Protein AF-A0A7X7SQG2-F1 (afdb_monomer_lite)

pLDDT: mean 73.38, std 17.13, range [32.84, 93.38]

Foldseek 3Di:
DDLFQWDKDKDDPVPPDIAIEIEHEDDPPPDDPVSNVVSVVVCLVCVCVVVVHDLLRYHYYYDDPDPDDDDDDPPPPRDSDDD

Sequence (83 aa):
MPEYAFAIDRYGDGEGKQWAVVQEYAAPKTIDAQAARWRRREALAVVPHVLDLAPEHIFLRERRPQKGGAQYEKVAEERAFEV

Radius of gyration: 14.27 Å; chains: 1; bounding box: 38×24×39 Å

Structure (mmCIF, N/CA/C/O backbone):
data_AF-A0A7X7SQG2-F1
#
_entry.id   AF-A0A7X7SQG2-F1
#
loop_
_atom_site.group_PDB
_atom_site.id
_atom_site.type_symbol
_atom_site.label_atom_id
_atom_site.label_alt_id
_atom_site.label_comp_id
_atom_site.label_asym_id
_atom_site.label_entity_id
_atom_site.label_seq_id
_atom_site.pdbx_PDB_ins_code
_atom_site.Cartn_x
_atom_site.Cartn_y
_atom_site.Cartn_z
_atom_site.occupancy
_atom_site.B_iso_or_equiv
_atom_site.auth_seq_id
_atom_site.auth_comp_id
_atom_site.auth_asym_id
_atom_site.auth_atom_id
_atom_site.pdbx_PDB_model_num
ATOM 1 N N . MET A 1 1 ? 8.330 -10.841 -14.597 1.00 52.69 1 MET A N 1
ATOM 2 C CA . MET A 1 1 ? 8.036 -10.273 -13.263 1.00 52.69 1 MET A CA 1
ATOM 3 C C . MET A 1 1 ? 6.528 -10.085 -13.187 1.00 52.69 1 MET A C 1
ATOM 5 O O . MET A 1 1 ? 5.985 -9.717 -14.224 1.00 52.69 1 MET A O 1
ATOM 9 N N . PRO A 1 2 ? 5.859 -10.385 -12.058 1.00 61.19 2 PRO A N 1
ATOM 10 C CA . PRO A 1 2 ? 4.435 -10.086 -11.904 1.00 61.19 2 PRO A CA 1
ATOM 11 C C . PRO A 1 2 ? 4.159 -8.597 -12.137 1.00 61.19 2 PRO A C 1
ATOM 13 O O . PRO A 1 2 ? 5.020 -7.756 -11.877 1.00 61.19 2 PRO A O 1
ATOM 16 N N . GLU A 1 3 ? 2.967 -8.285 -12.642 1.00 64.88 3 GLU A N 1
ATOM 17 C CA . GLU A 1 3 ? 2.553 -6.910 -12.950 1.00 64.88 3 GLU A CA 1
ATOM 18 C C . GLU A 1 3 ? 2.479 -6.036 -11.689 1.00 64.88 3 GLU A C 1
ATOM 20 O O . GLU A 1 3 ? 2.774 -4.845 -11.750 1.00 64.88 3 GLU A O 1
ATOM 25 N N . TYR A 1 4 ? 2.215 -6.648 -10.532 1.00 68.62 4 TYR A N 1
ATOM 26 C CA . TYR A 1 4 ? 2.206 -6.005 -9.221 1.00 68.62 4 TYR A CA 1
ATOM 27 C C . TYR A 1 4 ? 3.198 -6.715 -8.301 1.00 68.62 4 TYR A C 1
ATOM 29 O O . TYR A 1 4 ? 2.962 -7.834 -7.849 1.00 68.62 4 TYR A O 1
ATOM 37 N N . ALA A 1 5 ? 4.334 -6.073 -8.034 1.00 80.00 5 ALA A N 1
ATOM 38 C CA . ALA A 1 5 ? 5.370 -6.608 -7.159 1.00 80.00 5 ALA A CA 1
ATOM 39 C C . ALA A 1 5 ? 5.288 -5.930 -5.783 1.00 80.00 5 ALA A C 1
ATOM 41 O O . ALA A 1 5 ? 6.153 -5.135 -5.422 1.00 80.00 5 ALA A O 1
ATOM 42 N N . PHE A 1 6 ? 4.229 -6.238 -5.029 1.00 83.12 6 PHE A N 1
ATOM 43 C CA . PHE A 1 6 ? 3.980 -5.679 -3.699 1.00 83.12 6 PHE A CA 1
ATOM 44 C C . PHE A 1 6 ? 3.917 -6.776 -2.633 1.00 83.12 6 PHE A C 1
ATOM 46 O O . PHE A 1 6 ? 3.356 -7.844 -2.867 1.00 83.12 6 PHE A O 1
ATOM 53 N N . ALA A 1 7 ? 4.462 -6.490 -1.454 1.00 85.94 7 ALA A N 1
ATOM 54 C CA . ALA A 1 7 ? 4.139 -7.18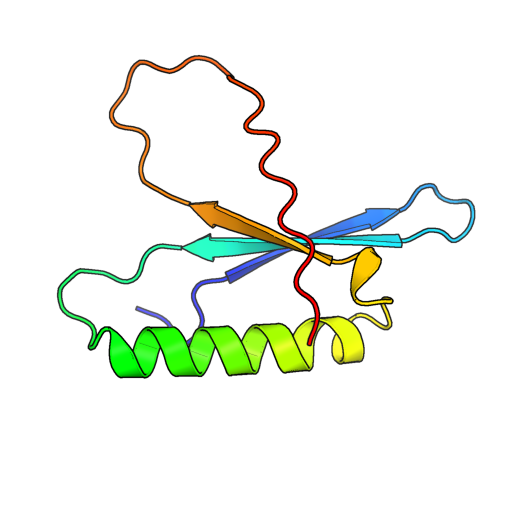0 -0.211 1.00 85.94 7 ALA A CA 1
ATOM 55 C C . ALA A 1 7 ? 3.262 -6.255 0.645 1.00 85.94 7 ALA A C 1
ATOM 57 O O . ALA A 1 7 ? 3.497 -5.048 0.669 1.00 85.94 7 ALA A O 1
ATOM 58 N N . ILE A 1 8 ? 2.241 -6.799 1.304 1.00 88.12 8 ILE A N 1
ATOM 59 C CA . ILE A 1 8 ? 1.315 -6.029 2.141 1.00 88.12 8 ILE A CA 1
ATOM 60 C C . ILE A 1 8 ? 1.225 -6.725 3.496 1.00 88.12 8 ILE A C 1
ATOM 62 O O . ILE A 1 8 ? 0.672 -7.819 3.591 1.00 88.12 8 ILE A O 1
ATOM 66 N N . ASP A 1 9 ? 1.759 -6.085 4.529 1.00 90.19 9 ASP A N 1
ATOM 67 C CA . ASP A 1 9 ? 1.731 -6.578 5.904 1.00 90.19 9 ASP A CA 1
ATOM 68 C C . ASP A 1 9 ? 0.680 -5.799 6.699 1.00 90.19 9 ASP A C 1
ATOM 70 O O . ASP A 1 9 ? 0.749 -4.573 6.772 1.00 90.19 9 ASP A O 1
ATOM 74 N N . ARG A 1 10 ? -0.297 -6.487 7.300 1.00 90.19 10 ARG A N 1
ATOM 75 C CA . ARG A 1 10 ? -1.345 -5.867 8.128 1.00 90.19 10 ARG A CA 1
ATOM 76 C C . ARG A 1 10 ? -1.026 -6.060 9.606 1.00 90.19 10 ARG A C 1
ATOM 78 O O . ARG A 1 10 ? -0.732 -7.171 10.041 1.00 90.19 10 ARG A O 1
ATOM 85 N N . TYR A 1 11 ? -1.138 -4.987 10.373 1.00 91.31 11 TYR A N 1
ATOM 86 C CA . TYR A 1 11 ? -0.901 -4.958 11.811 1.00 91.31 11 TYR A CA 1
ATOM 87 C C . TYR A 1 11 ? -2.154 -4.466 12.525 1.00 91.31 11 TYR A C 1
ATOM 89 O O . TYR A 1 11 ? -2.889 -3.634 11.997 1.00 91.31 11 TYR A O 1
ATOM 97 N N . GLY A 1 12 ? -2.384 -4.956 13.737 1.00 91.75 12 GLY A N 1
ATOM 98 C CA . GLY A 1 12 ? -3.438 -4.456 14.607 1.00 91.75 12 GLY A CA 1
ATOM 99 C C . GLY A 1 12 ? -2.989 -4.470 16.058 1.00 91.75 12 GLY A C 1
ATOM 100 O O . GLY A 1 12 ? -2.124 -5.262 16.428 1.00 91.75 12 GLY A O 1
ATOM 101 N N . ASP A 1 13 ? -3.573 -3.589 16.862 1.00 90.38 13 ASP A N 1
ATOM 102 C CA . ASP A 1 13 ? -3.308 -3.513 18.305 1.00 90.38 13 ASP A CA 1
ATOM 103 C C . ASP A 1 13 ? -4.212 -4.439 19.135 1.00 90.38 13 ASP A C 1
ATOM 105 O O . ASP A 1 13 ? -3.980 -4.624 20.324 1.00 90.38 13 ASP A O 1
ATOM 109 N N . GLY A 1 14 ? -5.222 -5.052 18.506 1.00 85.62 14 GLY A N 1
ATOM 110 C CA . GLY A 1 14 ? -6.229 -5.879 19.178 1.00 85.62 14 GLY A CA 1
ATOM 111 C C . GLY A 1 14 ? -7.374 -5.079 19.811 1.00 85.62 14 GLY A C 1
ATOM 112 O O . GLY A 1 14 ? -8.352 -5.678 20.246 1.00 85.62 14 GLY A O 1
ATOM 113 N N . GLU A 1 15 ? -7.297 -3.746 19.793 1.00 86.25 15 GLU A N 1
ATOM 114 C CA . GLU A 1 15 ? -8.295 -2.810 20.333 1.00 86.25 15 GLU A CA 1
ATOM 115 C C . GLU A 1 15 ? -9.087 -2.097 19.222 1.00 86.25 15 GLU A C 1
ATOM 117 O O . GLU A 1 15 ? -9.920 -1.230 19.481 1.00 86.25 15 GLU A O 1
ATOM 122 N N . GLY A 1 16 ? -8.853 -2.493 17.968 1.00 83.31 16 GLY A N 1
ATOM 123 C CA . GLY A 1 16 ? -9.590 -2.035 16.793 1.00 83.31 16 GLY A CA 1
ATOM 124 C C . GLY A 1 16 ? -8.799 -1.103 15.883 1.00 83.31 16 GLY A C 1
ATOM 125 O O . GLY A 1 16 ? -9.278 -0.799 14.791 1.00 83.31 16 GLY A O 1
ATOM 126 N N . LYS A 1 17 ? -7.578 -0.692 16.255 1.00 88.12 17 LYS A N 1
ATOM 127 C CA . LYS A 1 17 ? -6.711 0.034 15.323 1.00 88.12 17 LYS A CA 1
ATOM 128 C C . LYS A 1 17 ? -5.956 -0.945 14.449 1.00 88.12 17 LYS A C 1
ATOM 130 O O . LYS A 1 17 ? -5.547 -2.035 14.861 1.00 88.12 17 LYS A O 1
ATOM 135 N N . GLN A 1 18 ? -5.821 -0.549 13.198 1.00 92.19 18 GLN A N 1
ATOM 136 C CA . GLN A 1 18 ? -5.311 -1.381 12.132 1.00 92.19 18 GLN A CA 1
ATOM 137 C C . GLN A 1 18 ? -4.443 -0.507 11.234 1.00 92.19 18 GLN A C 1
ATOM 139 O O . GLN A 1 18 ? -4.812 0.626 10.928 1.00 92.19 18 GLN A O 1
ATOM 144 N N . TRP A 1 19 ? -3.316 -1.055 10.802 1.00 93.38 19 TRP A N 1
ATOM 145 C CA . TRP A 1 19 ? -2.381 -0.414 9.887 1.00 93.38 19 TRP A CA 1
ATOM 146 C C . TRP A 1 19 ? -1.945 -1.414 8.833 1.00 93.38 19 TRP A C 1
ATOM 148 O O . TRP A 1 19 ? -1.973 -2.625 9.068 1.00 93.38 19 TRP A O 1
ATOM 158 N N . ALA A 1 20 ? -1.490 -0.920 7.690 1.00 92.19 20 ALA A N 1
ATOM 159 C CA . ALA A 1 20 ? -0.839 -1.771 6.711 1.00 92.19 20 ALA A CA 1
ATOM 160 C C . ALA A 1 20 ? 0.453 -1.148 6.203 1.00 92.19 20 ALA A C 1
ATOM 162 O O . ALA A 1 20 ? 0.532 0.050 5.944 1.00 92.19 20 ALA A O 1
ATOM 163 N N . VAL A 1 21 ? 1.470 -1.985 6.045 1.00 90.06 21 VAL A N 1
ATOM 164 C CA . VAL A 1 21 ? 2.721 -1.632 5.390 1.00 90.06 21 VAL A CA 1
ATOM 165 C C . VAL A 1 21 ? 2.690 -2.226 3.992 1.00 90.06 21 VAL A C 1
ATOM 167 O O . VAL A 1 21 ? 2.689 -3.441 3.821 1.00 90.06 21 VAL A O 1
ATOM 170 N N . VAL A 1 22 ? 2.674 -1.359 2.988 1.00 89.19 22 VAL A N 1
ATOM 171 C CA . VAL A 1 22 ? 2.759 -1.726 1.577 1.00 89.19 22 VAL A CA 1
ATOM 172 C C . VAL A 1 22 ? 4.206 -1.569 1.145 1.00 89.19 22 VAL A C 1
ATOM 174 O O . VAL A 1 22 ? 4.822 -0.520 1.332 1.00 89.19 22 VAL A O 1
ATOM 177 N N . GLN A 1 23 ? 4.777 -2.618 0.575 1.00 85.12 23 GLN A N 1
ATOM 178 C CA . GLN A 1 23 ? 6.183 -2.664 0.230 1.00 85.12 23 GLN A CA 1
ATOM 179 C C . GLN A 1 23 ? 6.362 -3.045 -1.231 1.00 85.12 23 GLN A C 1
ATOM 181 O O . GLN A 1 23 ? 6.058 -4.165 -1.630 1.00 85.12 23 GLN A O 1
ATOM 186 N N . GLU A 1 24 ? 6.860 -2.108 -2.030 1.00 79.81 24 GLU A N 1
ATOM 187 C CA . GLU A 1 24 ? 7.091 -2.322 -3.457 1.00 79.81 24 GLU A CA 1
ATOM 188 C C . GLU A 1 24 ? 8.490 -2.896 -3.693 1.00 79.81 24 GLU A C 1
ATOM 190 O O . GLU A 1 24 ? 9.494 -2.382 -3.182 1.00 79.81 24 GLU A O 1
ATOM 195 N N . TYR A 1 25 ? 8.568 -3.953 -4.496 1.00 72.25 25 TYR A N 1
ATOM 196 C CA . TYR A 1 25 ? 9.824 -4.446 -5.040 1.00 72.25 25 TYR A CA 1
ATOM 197 C C . TYR A 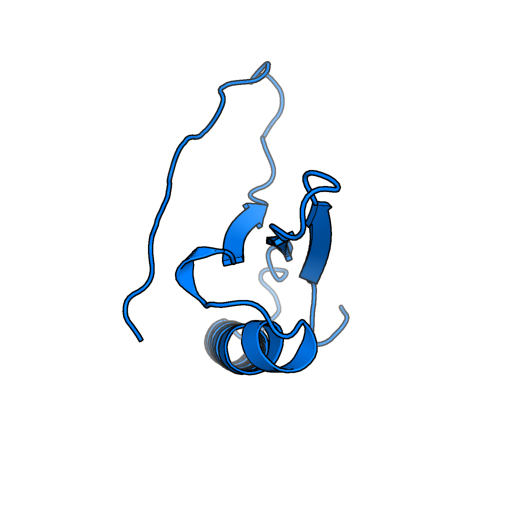1 25 ? 10.215 -3.620 -6.262 1.00 72.25 25 TYR A C 1
ATOM 199 O O . TYR A 1 25 ? 9.411 -3.403 -7.167 1.00 72.25 25 TYR A O 1
ATOM 207 N N . ALA A 1 26 ? 11.482 -3.209 -6.322 1.00 65.38 26 ALA A N 1
ATOM 208 C CA . ALA A 1 26 ? 12.001 -2.492 -7.478 1.00 65.38 26 ALA A CA 1
ATOM 209 C C . ALA A 1 26 ? 11.811 -3.315 -8.763 1.00 65.38 26 ALA A C 1
ATOM 211 O O . ALA A 1 26 ? 12.322 -4.435 -8.882 1.00 65.38 26 ALA A O 1
ATOM 212 N N . ALA A 1 27 ? 11.106 -2.738 -9.739 1.00 64.50 27 ALA A N 1
ATOM 213 C CA . ALA A 1 27 ? 11.012 -3.318 -11.070 1.00 64.50 27 ALA A CA 1
ATOM 214 C C . ALA A 1 27 ? 12.427 -3.462 -11.678 1.00 64.50 27 ALA A C 1
ATOM 216 O O . ALA A 1 27 ? 13.300 -2.622 -11.427 1.00 64.50 27 ALA A O 1
ATOM 217 N N . PRO A 1 28 ? 12.710 -4.505 -12.480 1.00 63.62 28 PRO A N 1
ATOM 218 C CA . PRO A 1 28 ? 13.990 -4.671 -13.131 1.00 63.62 28 PRO A CA 1
ATOM 219 C C . PRO A 1 28 ? 14.142 -3.542 -14.147 1.00 63.62 28 PRO A C 1
ATOM 221 O O . PRO A 1 28 ? 13.161 -3.049 -14.702 1.00 63.62 28 PRO A O 1
ATOM 224 N N . LYS A 1 29 ? 15.387 -3.189 -14.466 1.00 64.06 29 LYS A N 1
ATOM 225 C CA . LYS A 1 29 ? 15.706 -2.121 -15.431 1.00 64.06 29 LYS A CA 1
ATOM 226 C C . LYS A 1 29 ? 15.127 -2.346 -16.838 1.00 64.06 29 LYS A C 1
ATOM 228 O O . LYS A 1 29 ? 15.184 -1.445 -17.662 1.00 64.06 29 LYS A O 1
ATOM 233 N N . THR A 1 30 ? 14.624 -3.547 -17.117 1.00 65.06 30 THR A N 1
ATOM 234 C CA . THR A 1 30 ? 14.006 -3.954 -18.382 1.00 65.06 30 THR A CA 1
ATOM 235 C C . THR A 1 30 ? 12.513 -3.622 -18.481 1.00 65.06 30 THR A C 1
ATOM 237 O O . THR A 1 30 ? 11.947 -3.770 -19.559 1.00 65.06 30 THR A O 1
ATOM 240 N N . ILE A 1 31 ? 11.861 -3.198 -17.392 1.00 67.44 31 ILE A N 1
ATOM 241 C CA . ILE A 1 31 ? 10.455 -2.769 -17.402 1.00 67.44 31 ILE A CA 1
ATOM 242 C C . ILE A 1 31 ? 10.390 -1.262 -17.661 1.00 67.44 31 ILE A C 1
ATOM 244 O O . ILE A 1 31 ? 11.143 -0.495 -17.061 1.00 67.44 31 ILE A O 1
ATOM 248 N N . ASP A 1 32 ? 9.455 -0.839 -18.515 1.00 73.44 32 ASP A N 1
ATOM 249 C CA . ASP A 1 32 ? 9.163 0.579 -18.718 1.00 73.44 32 ASP A CA 1
ATOM 250 C C . ASP A 1 32 ? 8.797 1.251 -17.384 1.00 73.44 32 ASP A C 1
ATOM 252 O O . ASP A 1 32 ? 7.830 0.891 -16.702 1.00 73.44 32 ASP A O 1
ATOM 256 N N . ALA A 1 33 ? 9.591 2.256 -17.022 1.00 70.38 33 ALA A N 1
ATOM 257 C CA . ALA A 1 33 ? 9.431 3.002 -15.788 1.00 70.38 33 ALA A CA 1
ATOM 258 C C . ALA A 1 33 ? 8.084 3.739 -15.732 1.00 70.38 33 ALA A C 1
ATOM 260 O O . ALA A 1 33 ? 7.562 3.958 -14.639 1.00 70.38 33 ALA A O 1
ATOM 261 N N . GLN A 1 34 ? 7.508 4.128 -16.875 1.00 76.94 34 GLN A N 1
ATOM 262 C CA . GLN A 1 34 ? 6.203 4.786 -16.905 1.00 76.94 34 GLN A CA 1
ATOM 263 C C . GLN A 1 34 ? 5.078 3.810 -16.563 1.00 76.94 34 GLN A C 1
ATOM 265 O O . GLN A 1 34 ? 4.267 4.116 -15.686 1.00 76.94 34 GLN A O 1
ATOM 270 N N . ALA A 1 35 ? 5.074 2.623 -17.170 1.00 76.00 35 ALA A N 1
ATOM 271 C CA . ALA A 1 35 ? 4.138 1.562 -16.819 1.00 76.00 35 ALA A CA 1
ATOM 272 C C . ALA A 1 35 ? 4.263 1.128 -15.344 1.00 76.00 35 ALA A C 1
ATOM 274 O O . ALA A 1 35 ? 3.253 0.949 -14.667 1.00 76.00 35 ALA A O 1
ATOM 275 N N . ALA A 1 36 ? 5.486 1.015 -14.809 1.00 74.81 36 ALA A N 1
ATOM 276 C CA . ALA A 1 36 ? 5.703 0.694 -13.394 1.00 74.81 36 ALA A CA 1
ATOM 277 C C . ALA A 1 36 ? 5.102 1.755 -12.453 1.00 74.81 36 ALA A C 1
ATOM 279 O O . ALA A 1 36 ? 4.371 1.415 -11.524 1.00 74.81 36 ALA A O 1
ATOM 280 N N . ARG A 1 37 ? 5.327 3.046 -12.740 1.00 77.31 37 ARG A N 1
ATOM 281 C CA . ARG A 1 37 ? 4.731 4.148 -11.965 1.00 77.31 37 ARG A CA 1
ATOM 282 C C . ARG A 1 37 ? 3.204 4.133 -12.006 1.00 77.31 37 ARG A C 1
ATOM 284 O O . ARG A 1 37 ? 2.577 4.403 -10.986 1.00 77.31 37 ARG A O 1
ATOM 291 N N . TRP A 1 38 ? 2.613 3.833 -13.162 1.00 81.31 38 TRP A N 1
ATOM 292 C CA . TRP A 1 38 ? 1.159 3.740 -13.307 1.00 81.31 38 TRP A CA 1
ATOM 293 C C . TRP A 1 38 ? 0.569 2.635 -12.432 1.00 81.31 38 TRP A C 1
ATOM 295 O O . TRP A 1 38 ? -0.302 2.921 -11.613 1.00 81.31 38 TRP A O 1
ATOM 305 N N . ARG A 1 39 ? 1.111 1.415 -12.519 1.00 80.75 39 ARG A N 1
ATOM 306 C CA . ARG A 1 39 ? 0.659 0.282 -11.693 1.00 80.75 39 ARG A CA 1
ATOM 307 C C . ARG A 1 39 ? 0.809 0.553 -10.200 1.00 80.75 39 ARG A C 1
ATOM 309 O O . ARG A 1 39 ? -0.060 0.188 -9.418 1.00 80.75 39 ARG A O 1
ATOM 316 N N . ARG A 1 40 ? 1.881 1.244 -9.797 1.00 81.38 40 ARG A N 1
ATOM 317 C CA . ARG A 1 40 ? 2.071 1.677 -8.408 1.00 81.38 40 ARG A CA 1
ATOM 318 C C . ARG A 1 40 ? 0.967 2.617 -7.943 1.00 81.38 40 ARG A C 1
ATOM 320 O O . ARG A 1 40 ? 0.430 2.419 -6.859 1.00 81.38 40 ARG A O 1
ATOM 327 N N . ARG A 1 41 ? 0.623 3.638 -8.735 1.00 83.62 41 ARG A N 1
ATOM 328 C CA . ARG A 1 41 ? -0.457 4.576 -8.375 1.00 83.62 41 ARG A CA 1
ATOM 329 C C . ARG A 1 41 ? -1.800 3.865 -8.272 1.00 83.62 41 ARG A C 1
ATOM 331 O O . ARG A 1 41 ? -2.537 4.125 -7.332 1.00 83.62 41 ARG A O 1
ATOM 338 N N . GLU A 1 42 ? -2.084 2.960 -9.198 1.00 86.19 42 GLU A N 1
ATOM 339 C CA . GLU A 1 42 ? -3.310 2.164 -9.181 1.00 86.19 42 GLU A CA 1
ATOM 340 C C . GLU A 1 42 ? -3.396 1.279 -7.930 1.00 86.19 42 GLU A C 1
ATOM 342 O O . GLU A 1 42 ? -4.388 1.331 -7.209 1.00 86.19 42 GLU A O 1
ATOM 347 N N . ALA A 1 43 ? -2.327 0.544 -7.606 1.00 83.81 43 ALA A N 1
ATOM 348 C CA . ALA A 1 43 ? -2.277 -0.275 -6.398 1.00 83.81 43 ALA A CA 1
ATOM 349 C C . ALA A 1 43 ? -2.488 0.570 -5.130 1.00 83.81 43 ALA A C 1
ATOM 351 O O . ALA A 1 43 ? -3.291 0.211 -4.273 1.00 83.81 43 ALA A O 1
ATOM 352 N N . LEU A 1 44 ? -1.824 1.725 -5.027 1.00 83.12 44 LEU A N 1
ATOM 353 C CA . LEU A 1 44 ? -1.965 2.620 -3.873 1.00 83.12 44 LEU A CA 1
ATOM 354 C C . LEU A 1 44 ? -3.352 3.261 -3.760 1.00 83.12 44 LEU A C 1
ATOM 356 O O . LEU A 1 44 ? -3.780 3.547 -2.647 1.00 83.12 44 LEU A O 1
ATOM 360 N N . ALA A 1 45 ? -4.061 3.460 -4.871 1.00 87.25 45 ALA A N 1
ATOM 361 C CA . ALA A 1 45 ? -5.434 3.959 -4.847 1.00 87.25 45 ALA A CA 1
ATOM 362 C C . ALA A 1 45 ? -6.431 2.898 -4.348 1.00 87.25 45 ALA A C 1
ATOM 364 O O . ALA A 1 45 ? -7.432 3.230 -3.721 1.00 87.25 45 ALA A O 1
ATOM 365 N N . VAL A 1 46 ? -6.158 1.618 -4.614 1.00 89.75 46 VAL A N 1
ATOM 366 C CA . VAL A 1 46 ? -7.075 0.510 -4.307 1.00 89.75 46 VAL A CA 1
ATOM 367 C C . VAL A 1 46 ? -6.850 -0.067 -2.908 1.00 89.75 46 VAL A C 1
ATOM 369 O O . VAL A 1 46 ? -7.808 -0.454 -2.241 1.00 89.75 46 VAL A O 1
ATOM 372 N N . VAL A 1 47 ? -5.602 -0.121 -2.436 1.00 88.38 47 VAL A N 1
ATOM 373 C CA . VAL A 1 47 ? -5.250 -0.770 -1.162 1.00 88.38 47 VAL A CA 1
ATOM 374 C C . VAL A 1 47 ? -6.021 -0.228 0.055 1.00 88.38 47 VAL A C 1
ATOM 376 O O . VAL A 1 47 ? -6.545 -1.062 0.795 1.00 88.38 47 VAL A O 1
ATOM 379 N N . PRO A 1 48 ? -6.158 1.096 0.281 1.00 89.31 48 PRO A N 1
ATOM 380 C CA . PRO A 1 48 ? -6.917 1.610 1.425 1.00 89.31 48 PRO A CA 1
ATOM 381 C C . PRO A 1 48 ? -8.372 1.128 1.411 1.00 89.31 48 PRO A C 1
ATOM 383 O O . PRO A 1 48 ? -8.904 0.712 2.436 1.00 89.31 48 PRO A O 1
ATOM 386 N N . HIS A 1 49 ? -8.986 1.101 0.224 1.00 89.81 49 HIS A N 1
ATOM 387 C CA . HIS A 1 49 ? -10.370 0.674 0.049 1.00 89.81 49 HIS A CA 1
ATOM 388 C C . HIS A 1 49 ? -10.552 -0.830 0.283 1.00 89.81 49 HIS A C 1
ATOM 390 O O . HIS A 1 49 ? -11.484 -1.241 0.964 1.00 89.81 49 HIS A O 1
ATOM 396 N N . VAL A 1 50 ? -9.645 -1.660 -0.240 1.00 91.88 50 VAL A N 1
ATOM 397 C CA . VAL A 1 50 ? -9.714 -3.124 -0.075 1.00 91.88 50 VAL A CA 1
ATOM 398 C C . VAL A 1 50 ? -9.439 -3.551 1.366 1.00 91.88 50 VAL A C 1
ATOM 400 O O . VAL A 1 50 ? -10.014 -4.530 1.838 1.00 91.88 50 VAL A O 1
ATOM 403 N N . LEU A 1 51 ? -8.551 -2.843 2.066 1.00 88.31 51 LEU A N 1
ATOM 404 C CA . LEU A 1 51 ? -8.218 -3.149 3.457 1.00 88.31 51 LEU A CA 1
ATOM 405 C C . LEU A 1 51 ? -9.181 -2.519 4.470 1.00 88.31 51 LEU A C 1
ATOM 407 O O . LEU A 1 51 ? -9.094 -2.874 5.648 1.00 88.31 51 LEU A O 1
ATOM 411 N N . ASP A 1 52 ? -10.078 -1.641 4.011 1.00 90.81 52 ASP A N 1
ATOM 412 C CA . ASP A 1 52 ? -10.955 -0.807 4.839 1.00 90.81 52 ASP A CA 1
ATOM 413 C C . ASP A 1 52 ? -10.154 -0.026 5.895 1.00 90.81 52 ASP A C 1
ATOM 415 O O . ASP A 1 52 ? -10.437 -0.041 7.093 1.00 90.81 52 ASP A O 1
ATOM 419 N N . LEU A 1 53 ? -9.063 0.597 5.439 1.00 88.88 53 LEU A N 1
ATOM 420 C CA . LEU A 1 53 ? -8.166 1.392 6.269 1.00 88.88 53 LEU A CA 1
ATOM 421 C C . LEU A 1 53 ? -8.145 2.832 5.786 1.00 88.88 53 LEU A C 1
ATOM 423 O O . LEU A 1 53 ? -8.080 3.107 4.586 1.00 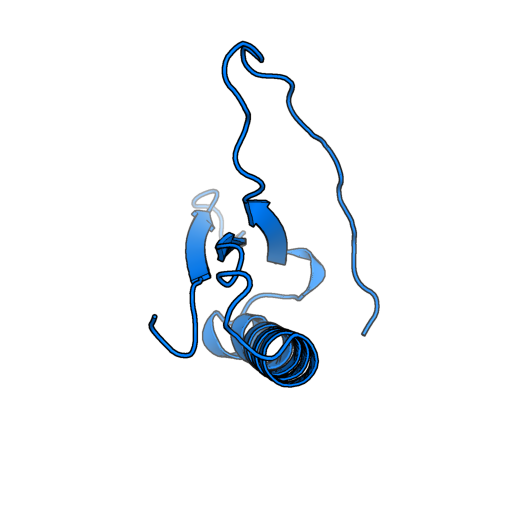88.88 53 LEU A O 1
ATOM 427 N N . ALA A 1 54 ? -8.129 3.749 6.749 1.00 88.25 54 ALA A N 1
ATOM 428 C CA . ALA A 1 54 ? -7.893 5.151 6.472 1.00 88.25 54 ALA A CA 1
ATOM 429 C C . ALA A 1 54 ? -6.497 5.320 5.825 1.00 88.25 54 ALA A C 1
ATOM 431 O O . ALA A 1 54 ? -5.558 4.623 6.236 1.00 88.25 54 ALA A O 1
ATOM 432 N N . PRO A 1 55 ? -6.326 6.195 4.815 1.00 85.38 55 PRO A N 1
ATOM 433 C CA . PRO A 1 55 ? -5.046 6.380 4.126 1.00 85.38 55 PRO A CA 1
ATOM 434 C C . PRO A 1 55 ? -3.883 6.704 5.069 1.00 85.38 55 PRO A C 1
ATOM 436 O O . PRO A 1 55 ? -2.754 6.288 4.822 1.00 85.38 55 PRO A O 1
ATOM 439 N N . GLU A 1 56 ? -4.164 7.371 6.190 1.00 89.25 56 GLU A N 1
ATOM 440 C CA . GLU A 1 56 ? -3.181 7.741 7.212 1.00 89.25 56 GLU A CA 1
ATOM 441 C C . GLU A 1 56 ? -2.621 6.518 7.958 1.00 89.25 56 GLU A C 1
ATOM 443 O O . GLU A 1 56 ? -1.591 6.604 8.624 1.00 89.25 56 GLU A O 1
ATOM 448 N N . HIS A 1 57 ? -3.282 5.362 7.851 1.00 91.06 57 HIS A N 1
ATOM 449 C CA . HIS A 1 57 ? -2.843 4.093 8.432 1.00 91.06 57 HIS A CA 1
ATOM 450 C C . HIS A 1 57 ? -2.130 3.177 7.423 1.00 91.06 57 HIS A C 1
ATO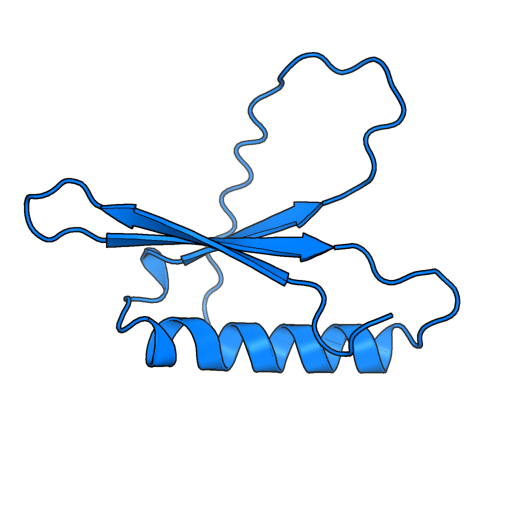M 452 O O . HIS A 1 57 ? -1.797 2.031 7.750 1.00 91.06 57 HIS A O 1
ATOM 458 N N . ILE A 1 58 ? -1.888 3.662 6.201 1.00 89.56 58 ILE A N 1
ATOM 459 C CA . ILE A 1 58 ? -1.153 2.946 5.160 1.00 89.56 58 ILE A CA 1
ATOM 460 C C . ILE A 1 58 ? 0.259 3.522 5.039 1.00 89.56 58 ILE A C 1
ATOM 462 O O . ILE A 1 58 ? 0.458 4.672 4.659 1.00 89.56 58 ILE A O 1
ATOM 466 N N . PHE A 1 59 ? 1.265 2.689 5.290 1.00 88.19 59 PHE A N 1
ATOM 467 C CA . PHE A 1 59 ? 2.672 3.065 5.189 1.00 88.19 59 PHE A CA 1
ATOM 468 C C . PHE A 1 59 ? 3.311 2.436 3.958 1.00 88.19 59 PHE A C 1
ATOM 470 O O . PHE A 1 59 ? 3.330 1.215 3.815 1.00 88.19 59 PHE A O 1
ATOM 477 N N . LEU A 1 60 ? 3.896 3.253 3.084 1.00 83.94 60 LEU A N 1
ATOM 478 C CA . LEU A 1 60 ? 4.566 2.776 1.878 1.00 83.94 60 LEU A CA 1
ATOM 479 C C . LEU A 1 60 ? 6.084 2.728 2.053 1.00 83.94 60 LEU A C 1
ATOM 481 O O . LEU A 1 60 ? 6.709 3.695 2.483 1.00 83.94 60 LEU A O 1
ATOM 485 N N . ARG A 1 61 ? 6.699 1.621 1.635 1.00 82.75 61 ARG A N 1
ATOM 486 C CA . ARG A 1 61 ? 8.156 1.470 1.571 1.00 82.75 61 ARG A CA 1
ATOM 487 C C . ARG A 1 61 ? 8.600 0.929 0.221 1.00 82.75 61 ARG A C 1
ATOM 489 O O . ARG A 1 61 ? 8.098 -0.078 -0.261 1.00 82.75 61 ARG A O 1
ATOM 496 N N . GLU A 1 62 ? 9.618 1.550 -0.356 1.00 73.88 62 GLU A N 1
ATOM 497 C CA . GLU A 1 62 ? 10.315 0.995 -1.516 1.00 73.88 62 GLU A CA 1
ATOM 498 C C . GLU A 1 62 ? 11.481 0.128 -1.041 1.00 73.88 62 GLU A C 1
ATOM 500 O O . GLU A 1 62 ? 12.388 0.609 -0.354 1.00 73.88 62 GLU A O 1
ATOM 505 N N . ARG A 1 63 ? 11.508 -1.153 -1.427 1.00 65.88 63 ARG A N 1
ATOM 506 C CA . ARG A 1 63 ? 12.691 -1.989 -1.198 1.00 65.88 63 ARG A CA 1
ATOM 507 C C . ARG A 1 63 ? 13.755 -1.654 -2.227 1.00 65.88 63 ARG A C 1
ATOM 509 O O . ARG A 1 63 ? 13.746 -2.153 -3.352 1.00 65.88 63 ARG A O 1
ATOM 516 N N . ARG A 1 64 ? 14.726 -0.846 -1.812 1.00 63.00 64 ARG A N 1
ATOM 517 C CA . ARG A 1 64 ? 15.995 -0.711 -2.529 1.00 63.00 64 ARG A CA 1
ATOM 518 C C . ARG A 1 64 ? 16.937 -1.822 -2.065 1.00 63.00 64 ARG A C 1
ATOM 520 O O . ARG A 1 64 ? 17.039 -2.040 -0.858 1.00 63.00 64 ARG A O 1
ATOM 527 N N . PRO A 1 65 ? 17.618 -2.537 -2.976 1.00 57.00 65 PRO A N 1
ATOM 528 C CA . PRO A 1 65 ? 18.598 -3.534 -2.575 1.00 57.00 65 PRO A CA 1
ATOM 529 C C . PRO A 1 65 ? 19.698 -2.849 -1.758 1.00 57.00 65 PRO A C 1
ATOM 531 O O . PRO A 1 65 ? 20.462 -2.039 -2.285 1.00 57.00 65 PRO A O 1
ATOM 534 N N . GLN A 1 66 ? 19.758 -3.162 -0.464 1.00 57.00 66 GLN A N 1
ATOM 535 C CA . GLN A 1 66 ? 20.871 -2.767 0.387 1.00 57.00 66 GLN A CA 1
ATOM 536 C C . GLN A 1 66 ? 22.095 -3.556 -0.083 1.00 57.00 66 GLN A C 1
ATOM 538 O O . GLN A 1 66 ? 22.196 -4.764 0.129 1.00 57.00 66 GLN A O 1
ATOM 543 N N . LYS A 1 67 ? 23.012 -2.885 -0.789 1.00 52.22 67 LYS A N 1
ATOM 544 C CA . LYS A 1 67 ? 24.359 -3.420 -1.012 1.00 52.22 67 LYS A CA 1
ATOM 545 C C . LYS A 1 67 ? 24.980 -3.622 0.374 1.00 52.22 67 LYS A C 1
ATOM 547 O O . LYS A 1 67 ? 24.911 -2.716 1.198 1.00 52.22 67 LYS A O 1
ATOM 552 N N . GLY A 1 68 ? 25.456 -4.837 0.639 1.00 53.78 68 GLY A N 1
ATOM 553 C CA . GLY A 1 68 ? 25.720 -5.344 1.986 1.00 53.78 68 GLY A CA 1
ATOM 554 C C . GLY A 1 68 ? 26.529 -4.404 2.883 1.00 53.78 68 GLY A C 1
ATOM 555 O O . GLY A 1 68 ? 27.482 -3.774 2.433 1.00 53.78 68 GLY A O 1
ATOM 556 N N . GLY A 1 69 ? 26.137 -4.349 4.159 1.00 50.62 69 GLY A N 1
ATOM 557 C CA . GLY A 1 69 ? 26.898 -3.696 5.228 1.00 50.62 69 GLY A CA 1
ATOM 558 C C . GLY A 1 69 ? 26.093 -2.801 6.174 1.00 50.62 69 GLY A C 1
ATOM 559 O O . GLY A 1 69 ? 26.596 -2.473 7.241 1.00 50.62 69 GLY A O 1
ATOM 560 N N . ALA A 1 70 ? 24.856 -2.423 5.844 1.00 50.50 70 ALA A N 1
ATOM 561 C CA . ALA A 1 70 ? 24.053 -1.558 6.710 1.00 50.50 70 ALA A CA 1
ATOM 562 C C . ALA A 1 70 ? 23.210 -2.387 7.693 1.00 50.50 70 ALA A C 1
ATOM 564 O O . ALA A 1 70 ? 22.113 -2.847 7.378 1.00 50.50 70 ALA A O 1
ATOM 565 N N . GLN A 1 71 ? 23.750 -2.602 8.891 1.00 47.16 71 GLN A N 1
ATOM 566 C CA . GLN A 1 71 ? 22.990 -3.083 10.040 1.00 47.16 71 GLN A CA 1
ATOM 567 C C . GLN A 1 71 ? 21.908 -2.052 10.403 1.00 47.16 71 GLN A C 1
ATOM 569 O O . GLN A 1 71 ? 22.206 -0.866 10.463 1.00 47.16 71 GLN A O 1
ATOM 574 N N . TYR A 1 72 ? 20.673 -2.533 10.609 1.00 47.09 72 TYR A N 1
ATOM 575 C CA . TYR A 1 72 ? 19.439 -1.807 10.959 1.00 47.09 72 TYR A CA 1
ATOM 576 C C . TYR A 1 72 ? 19.597 -0.316 11.303 1.00 47.09 72 TYR A C 1
ATOM 578 O O . TYR A 1 72 ? 19.560 0.073 12.469 1.00 47.09 72 TYR A O 1
ATOM 586 N N . GLU A 1 73 ? 19.623 0.537 10.282 1.00 45.19 73 GLU A N 1
ATOM 587 C CA . GLU A 1 73 ? 19.112 1.891 10.450 1.00 45.19 73 GLU A CA 1
ATOM 588 C C . GLU A 1 73 ? 17.601 1.838 10.230 1.00 45.19 73 GLU A C 1
ATOM 590 O O . GLU A 1 73 ? 17.110 1.486 9.151 1.00 45.19 73 GLU A O 1
ATOM 595 N N . LYS A 1 74 ? 16.835 2.142 11.285 1.00 48.31 74 LYS A N 1
ATOM 596 C CA . LYS A 1 74 ? 15.408 2.447 11.161 1.00 48.31 74 LYS A CA 1
ATOM 597 C C . LYS A 1 74 ? 15.288 3.681 10.267 1.00 48.31 74 LYS A C 1
ATOM 599 O O . LYS A 1 74 ? 15.341 4.806 10.747 1.00 48.31 74 LYS A O 1
ATOM 604 N N 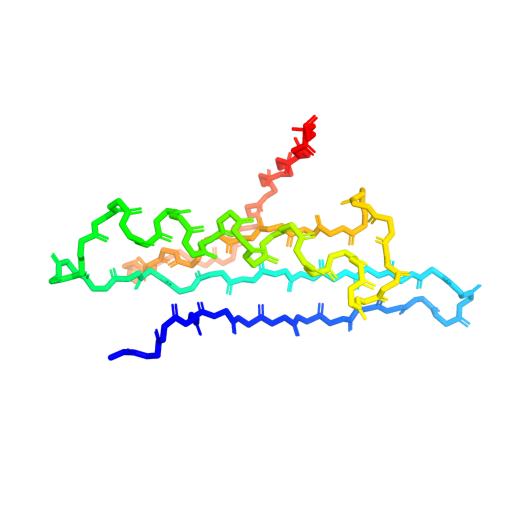. VAL A 1 75 ? 15.103 3.462 8.968 1.00 46.97 75 VAL A N 1
ATOM 605 C CA . VAL A 1 75 ? 14.703 4.518 8.039 1.00 46.97 75 VAL A CA 1
ATOM 606 C C . VAL A 1 75 ? 13.250 4.862 8.362 1.00 46.97 75 VAL A C 1
ATOM 608 O O . VAL A 1 75 ? 12.310 4.194 7.913 1.00 46.97 75 VAL A O 1
ATOM 611 N N . ALA A 1 76 ? 13.097 5.846 9.245 1.00 42.12 76 ALA A N 1
ATOM 612 C CA . ALA A 1 76 ? 11.887 6.620 9.449 1.00 42.12 76 ALA A CA 1
ATOM 613 C C . ALA A 1 76 ? 11.825 7.662 8.328 1.00 42.12 76 ALA A C 1
ATOM 615 O O . ALA A 1 76 ? 12.207 8.811 8.507 1.00 42.12 76 ALA A O 1
ATOM 616 N N . GLU A 1 77 ? 11.412 7.236 7.137 1.00 43.09 77 GLU A N 1
ATOM 617 C CA . GLU A 1 77 ? 10.927 8.179 6.132 1.00 43.09 77 GLU A CA 1
ATOM 618 C C . GLU A 1 77 ? 9.420 7.960 6.027 1.00 43.09 77 GLU A C 1
ATOM 620 O O . GLU A 1 77 ? 8.912 7.202 5.203 1.00 43.09 77 GLU A O 1
ATOM 625 N N . GLU A 1 78 ? 8.724 8.555 6.990 1.00 45.28 78 GLU A N 1
ATOM 626 C CA . GLU A 1 78 ? 7.275 8.653 7.046 1.00 45.28 78 GLU A CA 1
ATOM 627 C C . GLU A 1 78 ? 6.858 9.690 6.000 1.00 45.28 78 GLU A C 1
ATOM 629 O O . GLU A 1 78 ? 6.806 10.891 6.253 1.00 45.28 78 GLU A O 1
ATOM 634 N N . ARG A 1 79 ? 6.663 9.238 4.759 1.00 44.44 79 ARG A N 1
ATOM 635 C CA . ARG A 1 79 ? 6.015 10.056 3.735 1.00 44.44 79 ARG A CA 1
ATOM 636 C C . ARG A 1 79 ? 4.518 9.804 3.818 1.00 44.44 79 ARG A C 1
ATOM 638 O O . ARG A 1 79 ? 4.021 8.858 3.212 1.00 44.44 79 ARG A O 1
ATOM 645 N N . ALA A 1 80 ? 3.828 10.649 4.577 1.00 42.41 80 ALA A N 1
ATOM 646 C CA . ALA A 1 80 ? 2.393 10.834 4.430 1.00 42.41 80 ALA A CA 1
ATOM 647 C C . ALA A 1 80 ? 2.142 11.397 3.022 1.00 42.41 80 ALA A C 1
ATOM 649 O O . ALA A 1 80 ? 2.680 12.445 2.663 1.00 42.41 80 ALA A O 1
ATOM 650 N N . PHE A 1 81 ? 1.407 10.660 2.194 1.00 45.50 81 PHE A N 1
ATOM 651 C CA . PHE A 1 81 ? 0.960 11.150 0.895 1.00 45.50 81 PHE A CA 1
ATOM 652 C C . PHE A 1 81 ? -0.427 11.771 1.078 1.00 45.50 81 PHE A C 1
ATOM 654 O O . PHE A 1 81 ? -1.369 11.063 1.419 1.00 45.50 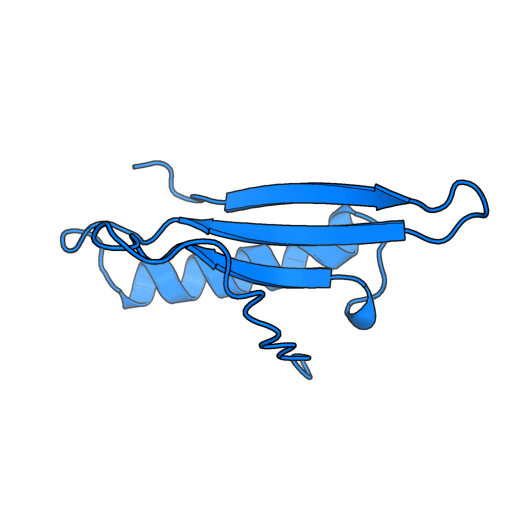81 PHE A O 1
ATOM 661 N N . GLU A 1 82 ? -0.541 13.079 0.844 1.00 32.84 82 GLU A N 1
ATOM 662 C CA . GLU A 1 82 ? -1.816 13.718 0.501 1.00 32.84 82 GLU A CA 1
ATOM 663 C C . GLU A 1 82 ? -2.210 13.275 -0.918 1.00 32.84 82 GLU A C 1
ATOM 665 O O . GLU A 1 82 ? -1.367 13.256 -1.825 1.00 32.84 82 GLU A O 1
ATOM 670 N N . VAL A 1 83 ? -3.468 12.853 -1.071 1.00 38.91 83 VAL A N 1
ATOM 671 C CA . VAL A 1 83 ? -4.085 12.399 -2.332 1.00 38.91 83 VAL A CA 1
ATOM 672 C C . VAL A 1 83 ? -4.501 13.587 -3.187 1.00 38.91 83 VAL A C 1
ATOM 674 O O . VAL A 1 83 ? -5.119 14.518 -2.628 1.00 38.91 83 VAL A O 1
#

Secondary structure (DSSP, 8-state):
--S--EEEEEEE-SSS-EEEEEEEEPPPTTS-HHHHHHHHHHHHHHHHHHHT--GGGEEEEEE----S-----------PPP-